Protein AF-A0A1H0DSZ5-F1 (afdb_monomer)

Radius of gyration: 30.28 Å; Cα contacts (8 Å, |Δi|>4): 214; chains: 1; bounding box: 115×47×29 Å

Mean predicted aligned error: 13.15 Å

Sequence (158 aa):
MKRRAPLRRTAGPRRQKPLRARRVHRVVAGHGQTHVAEALRRLVFARDEGQCQLCGTGCTPLTLQHRAPRGMGGSRHRNTAENLIVLCGDGTTGCHGRVEHNRDWARARGFLVPMGIDPADWPVFRFLDRWEQPSADGWAPAARADGQLLPDDEKGAR

Solvent-accessible surface area (backbone atoms only — not comparable to full-atom values): 9817 Å² total; per-residue (Å²): 143,84,83,84,81,84,84,82,84,78,84,75,86,79,84,78,78,81,80,76,82,77,80,76,73,81,76,73,83,73,72,74,66,84,65,74,55,66,71,58,48,52,44,42,40,58,53,44,71,58,24,12,48,52,80,56,52,60,88,57,63,70,34,80,43,65,26,46,76,55,73,97,77,64,49,65,93,53,68,43,49,34,23,44,44,43,21,26,37,39,78,80,38,59,57,31,10,50,41,64,76,36,52,68,64,16,38,70,38,31,58,30,46,61,88,96,58,57,38,59,78,45,46,27,43,35,57,77,75,44,39,25,28,38,41,72,87,37,72,42,87,49,75,73,92,78,77,68,77,70,78,75,85,76,85,79,84,131

InterPro domains:
  IPR003615 HNH nuclease [cd00085] (40-96)

pLDDT: mean 79.9, std 19.09, range [35.75, 98.25]

Foldseek 3Di:
DDDDDDDDDDDDDDDDDDDPPPPPDPPPPPPQPPDQPVVLVVLLCVQQVCAAQAAGDNPADKDKDFQEDCPPPGRPVSNFSLRIHIHGDDCCDHPNVVCNVVVVLCQLQLSHPDPPDDSQPGWGCTNVHATWGDDSNYTHGDDGPPPDDRPPCPDDDD

Organism: Allokutzneria albata (NCBI:txid211114)

Secondary structure (DSSP, 8-state):
--PPPPPPPPPPPPPPPPPPPP------------SPPHHHHHHHHHHTTTS-TTT---SS-EEEEESS--GGG-SGGG--TTTEEEEES-SSSHHHHHHHH-HHHHHHTTSSPPTT--GGGS-EEETTTEEEEE-SS-EEE---TT-PPPPP--S---

Structure (mmCIF, N/CA/C/O backbone):
data_AF-A0A1H0DSZ5-F1
#
_entry.id   AF-A0A1H0DSZ5-F1
#
loop_
_atom_site.group_PDB
_atom_site.id
_atom_site.type_symbol
_atom_site.label_atom_id
_atom_site.label_alt_id
_atom_site.label_comp_id
_atom_site.label_asym_id
_atom_site.label_entity_id
_atom_site.label_seq_id
_atom_site.pdbx_PDB_ins_code
_atom_site.Cartn_x
_atom_site.Cartn_y
_atom_site.Cartn_z
_atom_site.occupancy
_atom_site.B_iso_or_equiv
_atom_site.auth_seq_id
_atom_site.auth_comp_id
_atom_site.auth_asym_id
_atom_site.auth_atom_id
_atom_site.pdbx_PDB_model_num
ATOM 1 N N . MET A 1 1 ? 103.108 17.997 -9.601 1.00 53.19 1 MET A N 1
ATOM 2 C CA . MET A 1 1 ? 102.129 19.021 -9.162 1.00 53.19 1 MET A CA 1
ATOM 3 C C . MET A 1 1 ? 101.325 19.537 -10.358 1.00 53.19 1 MET A C 1
ATOM 5 O O . MET A 1 1 ? 101.808 20.423 -11.048 1.00 53.19 1 MET A O 1
ATOM 9 N N . LYS A 1 2 ? 100.128 19.002 -10.641 1.00 49.72 2 LYS A N 1
ATOM 10 C CA . LYS A 1 2 ? 99.163 19.613 -11.581 1.00 49.72 2 LYS A CA 1
ATOM 11 C C . LYS A 1 2 ? 97.737 19.421 -11.046 1.00 49.72 2 LYS A C 1
ATOM 13 O O . LYS A 1 2 ? 97.466 18.454 -10.346 1.00 49.72 2 LYS A O 1
ATOM 18 N N . ARG A 1 3 ? 96.929 20.465 -11.233 1.00 55.03 3 ARG A N 1
ATOM 19 C CA . ARG A 1 3 ? 95.858 20.944 -10.342 1.00 55.03 3 ARG A CA 1
ATOM 20 C C . ARG A 1 3 ? 94.502 20.261 -10.599 1.00 55.03 3 ARG A C 1
ATOM 22 O O . ARG A 1 3 ? 94.280 19.683 -11.654 1.00 55.03 3 ARG A O 1
ATOM 29 N N . ARG A 1 4 ? 93.646 20.331 -9.570 1.00 53.56 4 ARG A N 1
ATOM 30 C CA . ARG A 1 4 ? 92.370 19.621 -9.348 1.00 53.56 4 ARG A CA 1
ATOM 31 C C . ARG A 1 4 ? 91.334 19.791 -10.472 1.00 53.56 4 ARG A C 1
ATOM 33 O O . ARG A 1 4 ? 91.206 20.868 -11.043 1.00 53.56 4 ARG A O 1
ATOM 40 N N . ALA A 1 5 ? 90.562 18.726 -10.700 1.00 53.38 5 ALA A N 1
ATOM 41 C CA . ALA A 1 5 ? 89.409 18.668 -11.601 1.00 53.38 5 ALA A CA 1
ATOM 42 C C . ALA A 1 5 ? 88.258 19.605 -11.160 1.00 53.38 5 ALA A C 1
ATOM 44 O O . ALA A 1 5 ? 88.099 19.841 -9.958 1.00 53.38 5 ALA A O 1
ATOM 45 N N . PRO A 1 6 ? 87.440 20.129 -12.096 1.00 59.31 6 PRO A N 1
ATOM 46 C CA . PRO A 1 6 ? 86.361 21.055 -11.768 1.00 59.31 6 PRO A CA 1
ATOM 47 C C . PRO A 1 6 ? 85.187 20.344 -11.079 1.00 59.31 6 PRO A C 1
ATOM 49 O O . PRO A 1 6 ? 84.781 19.246 -11.464 1.00 59.31 6 PRO A O 1
ATOM 52 N N . LEU A 1 7 ? 84.619 20.997 -10.062 1.00 64.44 7 LEU A N 1
ATOM 53 C CA . LEU A 1 7 ? 83.427 20.533 -9.352 1.00 64.44 7 LEU A CA 1
ATOM 54 C C . LEU A 1 7 ? 82.193 20.606 -10.268 1.00 64.44 7 LEU A C 1
ATOM 56 O O . LEU A 1 7 ? 81.910 21.641 -10.875 1.00 64.44 7 LEU A O 1
ATOM 60 N N . ARG A 1 8 ? 81.434 19.506 -10.346 1.00 58.78 8 ARG A N 1
ATOM 61 C CA . ARG A 1 8 ? 80.139 19.446 -11.042 1.00 58.78 8 ARG A CA 1
ATOM 62 C C . ARG A 1 8 ? 79.090 20.245 -10.264 1.00 58.78 8 ARG A C 1
ATOM 64 O O . ARG A 1 8 ? 78.912 20.036 -9.068 1.00 58.78 8 ARG A O 1
ATOM 71 N N . ARG A 1 9 ? 78.360 21.125 -10.953 1.00 55.69 9 ARG A N 1
ATOM 72 C CA . ARG A 1 9 ? 77.209 21.852 -10.392 1.00 55.69 9 ARG A CA 1
ATOM 73 C C . ARG A 1 9 ? 76.014 20.899 -10.305 1.00 55.69 9 ARG A C 1
ATOM 75 O O . ARG A 1 9 ? 75.598 20.354 -11.325 1.00 55.69 9 ARG A O 1
ATOM 82 N N . THR A 1 10 ? 75.468 20.692 -9.111 1.00 58.09 10 THR A N 1
ATOM 83 C CA . THR A 1 10 ? 74.191 19.992 -8.924 1.00 58.09 10 THR A CA 1
ATOM 84 C C . THR A 1 10 ? 73.024 20.928 -9.241 1.00 58.09 10 THR A C 1
ATOM 86 O O . THR A 1 10 ? 73.080 22.134 -8.994 1.00 58.09 10 THR A O 1
ATOM 89 N N . ALA A 1 11 ? 71.965 20.378 -9.837 1.00 57.53 11 ALA A N 1
ATOM 90 C CA . ALA A 1 11 ? 70.736 21.108 -10.118 1.00 57.53 11 ALA A CA 1
ATOM 91 C C . ALA A 1 11 ? 69.995 21.418 -8.805 1.00 57.53 11 ALA A C 1
ATOM 93 O O . ALA A 1 11 ? 69.769 20.520 -7.996 1.00 57.53 11 ALA A O 1
ATOM 94 N N . GLY A 1 12 ? 69.624 22.685 -8.599 1.00 58.72 12 GLY A N 1
ATOM 95 C CA . GLY A 1 12 ? 68.817 23.116 -7.454 1.00 58.72 12 GLY A CA 1
ATOM 96 C C . GLY A 1 12 ? 67.391 22.538 -7.476 1.00 58.72 12 GLY A C 1
ATOM 97 O O . GLY A 1 12 ? 66.929 22.051 -8.514 1.00 58.72 12 GLY A O 1
ATOM 98 N N . PRO A 1 13 ? 66.670 22.582 -6.341 1.00 59.50 13 PRO A N 1
ATOM 99 C CA . PRO A 1 13 ? 65.361 21.953 -6.209 1.00 59.50 13 PRO A CA 1
ATOM 100 C C . PRO A 1 13 ? 64.325 22.617 -7.125 1.00 59.50 13 PRO A C 1
ATOM 102 O O . PRO A 1 13 ? 64.261 23.842 -7.253 1.00 59.50 13 PRO A O 1
ATOM 105 N N . ARG A 1 14 ? 63.488 21.797 -7.773 1.00 64.56 14 ARG A N 1
ATOM 106 C CA . ARG A 1 14 ? 62.410 22.282 -8.646 1.00 64.56 14 ARG A CA 1
ATOM 107 C C . ARG A 1 14 ? 61.344 23.005 -7.821 1.00 64.56 14 ARG A C 1
ATOM 109 O O . ARG A 1 14 ? 60.818 22.449 -6.860 1.00 64.56 14 ARG A O 1
ATOM 116 N N . ARG A 1 15 ? 60.962 24.211 -8.259 1.00 57.19 15 ARG A N 1
ATOM 117 C CA . ARG A 1 15 ? 59.758 24.910 -7.781 1.00 57.19 15 ARG A CA 1
ATOM 118 C C . ARG A 1 15 ? 58.529 24.026 -8.004 1.00 57.19 15 ARG A C 1
ATOM 120 O O . ARG A 1 15 ? 58.229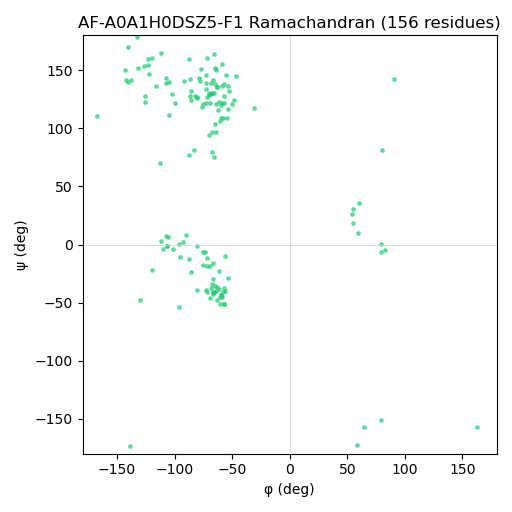 23.659 -9.140 1.00 57.19 15 ARG A O 1
ATOM 127 N N . GLN A 1 16 ? 57.807 23.717 -6.932 1.00 58.88 16 GLN A N 1
ATOM 128 C CA . GLN A 1 16 ? 56.501 23.071 -7.017 1.00 58.88 16 GLN A CA 1
ATOM 129 C C . GLN A 1 16 ? 55.473 24.088 -7.540 1.00 58.88 16 GLN A C 1
ATOM 131 O O . GLN A 1 16 ? 55.455 25.243 -7.111 1.00 58.88 16 GLN A O 1
ATOM 136 N N . LYS A 1 17 ? 54.645 23.682 -8.512 1.00 56.19 17 LYS A N 1
ATOM 137 C CA . LYS A 1 17 ? 53.546 24.517 -9.022 1.00 56.19 17 LYS A CA 1
ATOM 138 C C . LYS A 1 17 ? 52.482 24.664 -7.924 1.00 56.19 17 LYS A C 1
ATOM 140 O O . LYS A 1 17 ? 52.175 23.662 -7.279 1.00 56.19 17 LYS A O 1
ATOM 145 N N . PRO A 1 18 ? 51.888 25.854 -7.727 1.00 56.31 18 PRO A N 1
ATOM 146 C CA . PRO A 1 18 ? 50.815 26.005 -6.757 1.00 56.31 18 PRO A CA 1
ATOM 147 C C . PRO A 1 18 ? 49.620 25.145 -7.178 1.00 56.31 18 PRO A C 1
ATOM 149 O O . PRO A 1 18 ? 49.240 25.112 -8.354 1.00 56.31 18 PRO A O 1
ATOM 152 N N . LEU A 1 19 ? 49.038 24.435 -6.211 1.00 62.66 19 LEU A N 1
ATOM 153 C CA . LEU A 1 19 ? 47.798 23.693 -6.397 1.00 62.66 19 LEU A CA 1
ATOM 154 C C . LEU A 1 19 ? 46.710 24.692 -6.807 1.00 62.66 19 LEU A C 1
ATOM 156 O O . LEU A 1 19 ? 46.433 25.651 -6.088 1.00 62.66 19 LEU A O 1
ATOM 160 N N . ARG A 1 20 ? 46.110 24.501 -7.987 1.00 60.12 20 ARG A N 1
ATOM 161 C CA . ARG A 1 20 ? 44.969 25.317 -8.415 1.00 60.12 20 ARG A CA 1
ATOM 162 C C . ARG A 1 20 ? 43.832 25.097 -7.420 1.00 60.12 20 ARG A C 1
ATOM 164 O O . A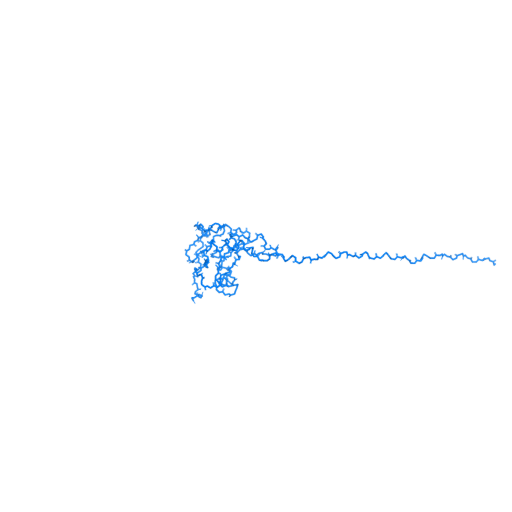RG A 1 20 ? 43.398 23.962 -7.233 1.00 60.12 20 ARG A O 1
ATOM 171 N N . ALA A 1 21 ? 43.353 26.178 -6.808 1.00 62.22 21 ALA A N 1
ATOM 172 C CA . ALA A 1 21 ? 42.179 26.144 -5.949 1.00 62.22 21 ALA A CA 1
ATOM 173 C C . ALA A 1 21 ? 41.010 25.510 -6.722 1.00 62.22 21 ALA A C 1
ATOM 175 O O . ALA A 1 21 ? 40.583 26.028 -7.758 1.00 62.22 21 ALA A O 1
ATOM 176 N N . ARG A 1 22 ? 40.521 24.356 -6.250 1.00 61.44 22 ARG A N 1
ATOM 177 C CA . ARG A 1 22 ? 39.311 23.736 -6.799 1.00 61.44 22 ARG A CA 1
ATOM 178 C C . ARG A 1 22 ? 38.157 24.689 -6.521 1.00 61.44 22 ARG A C 1
ATOM 180 O O . ARG A 1 22 ? 37.879 25.008 -5.368 1.00 61.44 22 ARG A O 1
ATOM 187 N N . ARG A 1 23 ? 37.487 25.141 -7.582 1.00 61.81 23 ARG A N 1
ATOM 188 C CA . ARG A 1 23 ? 36.213 25.849 -7.475 1.00 61.81 23 ARG A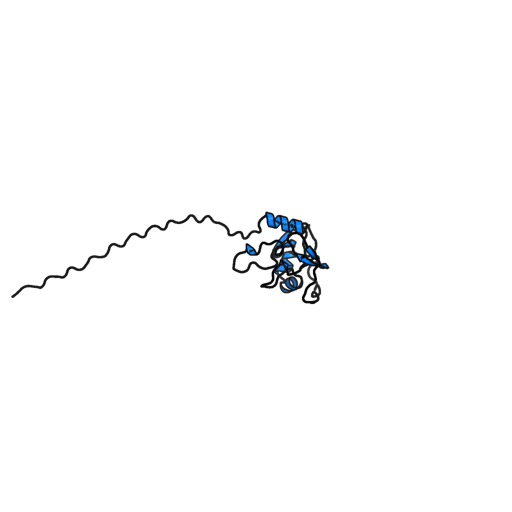 CA 1
ATOM 189 C C . ARG A 1 23 ? 35.230 24.887 -6.807 1.00 61.81 23 ARG A C 1
ATOM 191 O O . ARG A 1 23 ? 34.821 23.899 -7.411 1.00 61.81 23 ARG A O 1
ATOM 198 N N . VAL A 1 24 ? 34.905 25.141 -5.543 1.00 52.91 24 VAL A N 1
ATOM 199 C CA . VAL A 1 24 ? 33.799 24.469 -4.864 1.00 52.91 24 VAL A CA 1
ATOM 200 C C . VAL A 1 24 ? 32.521 24.890 -5.578 1.00 52.91 24 VAL A C 1
ATOM 202 O O . VAL A 1 24 ? 32.063 26.024 -5.454 1.00 52.91 24 VAL A O 1
ATOM 205 N N . HIS A 1 25 ? 31.978 23.995 -6.401 1.00 54.03 25 HIS A N 1
ATOM 206 C CA . HIS A 1 25 ? 30.608 24.139 -6.865 1.00 54.03 25 HIS A CA 1
ATOM 207 C C . HIS A 1 25 ? 29.727 24.152 -5.617 1.00 54.03 25 HIS A C 1
ATOM 209 O O . HIS A 1 25 ? 29.793 23.226 -4.809 1.00 54.03 25 HIS A O 1
ATOM 215 N N . ARG A 1 26 ? 28.952 25.227 -5.429 1.00 52.25 26 ARG A N 1
ATOM 216 C CA . ARG A 1 26 ? 27.922 25.289 -4.391 1.00 52.25 26 ARG A CA 1
ATOM 217 C C . ARG A 1 26 ? 27.020 24.076 -4.604 1.00 52.25 26 ARG A C 1
ATOM 219 O O . ARG A 1 26 ? 26.294 24.021 -5.594 1.00 52.25 26 ARG A O 1
ATOM 226 N N . VAL A 1 27 ? 27.107 23.103 -3.701 1.00 50.25 27 VAL A N 1
ATOM 227 C CA . VAL A 1 27 ? 26.163 21.993 -3.646 1.00 50.25 27 VAL A CA 1
ATOM 228 C C . VAL A 1 27 ? 24.841 22.622 -3.228 1.00 50.25 27 VAL A C 1
ATOM 230 O O . VAL A 1 27 ? 24.622 22.911 -2.056 1.00 50.25 27 VAL A O 1
ATOM 233 N N . VAL A 1 28 ? 23.981 22.930 -4.197 1.00 53.38 28 VAL A N 1
ATOM 234 C CA . VAL A 1 28 ? 22.558 23.056 -3.893 1.00 53.38 28 VAL A CA 1
ATOM 235 C C . VAL A 1 28 ? 22.132 21.678 -3.409 1.00 53.38 28 VAL A C 1
ATOM 237 O O . VAL A 1 28 ? 22.259 20.698 -4.140 1.00 53.38 28 VAL A O 1
ATOM 240 N N . ALA A 1 29 ? 21.716 21.594 -2.147 1.00 48.31 29 ALA A N 1
ATOM 241 C CA . ALA A 1 29 ? 21.172 20.387 -1.544 1.00 48.31 29 ALA A CA 1
ATOM 242 C C . ALA A 1 29 ? 19.836 20.039 -2.221 1.00 48.31 29 ALA A C 1
ATOM 244 O O . ALA A 1 29 ? 18.756 20.269 -1.679 1.00 48.31 29 ALA A O 1
ATOM 245 N N . GLY A 1 30 ? 19.904 19.510 -3.441 1.00 41.34 30 GLY A N 1
ATOM 246 C CA . GLY A 1 30 ? 18.798 18.816 -4.071 1.00 41.34 30 GLY A CA 1
ATOM 247 C C . GLY A 1 30 ? 18.611 17.508 -3.324 1.00 41.34 30 GLY A C 1
ATOM 248 O O . GLY A 1 30 ? 19.299 16.531 -3.605 1.00 41.34 30 GLY A O 1
ATOM 249 N N . HIS A 1 31 ? 17.718 17.509 -2.338 1.00 49.44 31 HIS A N 1
ATOM 250 C CA . HIS A 1 31 ? 17.236 16.287 -1.718 1.00 49.44 31 HIS A CA 1
ATOM 251 C C . HIS A 1 31 ? 16.631 15.450 -2.847 1.00 49.44 31 HIS A C 1
ATOM 253 O O . HIS A 1 31 ? 15.615 15.839 -3.427 1.00 49.44 31 HIS A O 1
ATOM 259 N N . GLY A 1 32 ? 17.287 14.350 -3.228 1.00 44.41 32 GLY A N 1
ATOM 260 C CA . GLY A 1 32 ? 16.687 13.379 -4.138 1.00 44.41 32 GLY A CA 1
ATOM 261 C C . GLY A 1 32 ? 15.308 13.043 -3.586 1.00 44.41 32 GLY A C 1
ATOM 262 O O . GLY A 1 32 ? 15.212 12.682 -2.418 1.00 44.41 32 GLY A O 1
ATOM 263 N N . GLN A 1 33 ? 14.245 13.285 -4.355 1.00 48.81 33 GLN A N 1
ATOM 264 C CA . GLN A 1 33 ? 12.890 13.288 -3.804 1.00 48.81 33 GLN A CA 1
ATOM 265 C C . GLN A 1 33 ? 12.516 11.892 -3.275 1.00 48.81 33 GLN A C 1
ATOM 267 O O . GLN A 1 33 ? 12.114 10.997 -4.018 1.00 48.81 33 GLN A O 1
ATOM 272 N N . THR A 1 34 ? 12.682 11.706 -1.966 1.00 54.09 34 THR A N 1
ATOM 273 C CA . THR A 1 34 ? 12.236 10.544 -1.187 1.00 54.09 34 THR A CA 1
ATOM 274 C C . THR A 1 34 ? 10.715 10.545 -1.020 1.00 54.09 34 THR A C 1
ATOM 276 O O . THR A 1 34 ? 10.113 9.500 -0.758 1.00 54.09 34 THR A O 1
ATOM 279 N N . HIS A 1 35 ? 10.085 11.700 -1.226 1.00 76.56 35 HIS A N 1
ATOM 280 C CA . HIS A 1 35 ? 8.657 11.933 -1.077 1.00 76.56 35 HIS A CA 1
ATOM 281 C C . HIS A 1 35 ? 7.889 11.600 -2.364 1.00 76.56 35 HIS A C 1
ATOM 283 O O . HIS A 1 35 ? 8.370 11.818 -3.477 1.00 76.56 35 HIS A O 1
ATOM 289 N N . VAL A 1 36 ? 6.690 11.034 -2.208 1.00 87.06 36 VAL A N 1
ATOM 290 C CA . VAL A 1 36 ? 5.725 10.895 -3.307 1.00 87.06 36 VAL A CA 1
ATOM 291 C C . VAL A 1 36 ? 5.285 12.301 -3.709 1.00 87.06 36 VAL A C 1
ATOM 293 O O . VAL A 1 36 ? 4.935 13.098 -2.840 1.00 87.06 36 VAL A O 1
ATOM 296 N N . ALA A 1 37 ? 5.324 12.614 -5.006 1.00 90.81 37 ALA A N 1
ATOM 297 C CA . ALA A 1 37 ? 4.887 13.917 -5.498 1.00 90.81 37 ALA A CA 1
ATOM 298 C C . ALA A 1 37 ? 3.430 14.180 -5.087 1.00 90.81 37 ALA A C 1
ATOM 300 O O . ALA A 1 37 ? 2.590 13.290 -5.198 1.00 90.81 37 ALA A O 1
ATOM 301 N N . GLU A 1 38 ? 3.117 15.403 -4.659 1.00 92.56 38 GLU A N 1
ATOM 302 C CA . GLU A 1 38 ? 1.789 15.748 -4.130 1.00 92.56 38 GLU A CA 1
ATOM 303 C C . GLU A 1 38 ? 0.655 15.455 -5.126 1.00 92.56 38 GLU A C 1
ATOM 305 O O . GLU A 1 38 ? -0.399 14.957 -4.740 1.00 92.56 38 GLU A O 1
ATOM 310 N N . ALA A 1 39 ? 0.884 15.681 -6.423 1.00 94.00 39 ALA A N 1
ATOM 311 C CA . ALA A 1 39 ? -0.084 15.339 -7.466 1.00 94.00 39 ALA A CA 1
ATOM 312 C C . ALA A 1 39 ? -0.393 13.832 -7.500 1.00 94.00 39 ALA A C 1
ATOM 314 O O . ALA A 1 39 ? -1.557 13.439 -7.528 1.00 94.00 39 ALA A O 1
ATOM 315 N N . LEU A 1 40 ? 0.640 12.987 -7.422 1.00 94.81 40 LEU A N 1
ATOM 316 C CA . LEU A 1 40 ? 0.471 11.536 -7.373 1.00 94.81 40 LEU A CA 1
ATOM 317 C C . LEU A 1 40 ? -0.178 11.095 -6.058 1.00 94.81 40 LEU A C 1
ATOM 319 O O . LEU A 1 40 ? -1.024 10.208 -6.062 1.00 94.81 40 LEU A O 1
ATOM 323 N N . ARG A 1 41 ? 0.168 11.742 -4.938 1.00 95.38 41 ARG A N 1
ATOM 324 C CA . ARG A 1 41 ? -0.493 11.497 -3.655 1.00 95.38 41 ARG A CA 1
ATOM 325 C C . ARG A 1 41 ? -1.997 11.740 -3.778 1.00 95.38 41 ARG A C 1
ATOM 327 O O . ARG A 1 41 ? -2.772 10.862 -3.427 1.00 95.38 41 ARG A O 1
ATOM 334 N N . ARG A 1 42 ? -2.412 12.895 -4.304 1.00 96.62 42 ARG A N 1
ATOM 335 C CA . ARG A 1 42 ? -3.834 13.226 -4.502 1.00 96.62 42 ARG A CA 1
ATOM 336 C C . ARG A 1 42 ? -4.541 12.235 -5.414 1.00 96.62 42 ARG A C 1
ATOM 338 O O . ARG A 1 42 ? -5.634 11.807 -5.071 1.00 96.62 42 ARG A O 1
ATOM 345 N N . LEU A 1 43 ? -3.905 11.852 -6.521 1.00 97.19 43 LEU A N 1
ATOM 346 C CA . LEU A 1 43 ? -4.448 10.862 -7.449 1.00 97.19 43 LEU A CA 1
ATOM 347 C C . LEU A 1 43 ? -4.732 9.537 -6.738 1.00 97.19 43 LEU A C 1
ATOM 349 O O . LEU A 1 43 ? -5.850 9.040 -6.805 1.00 97.19 43 LEU A O 1
ATOM 353 N N . VAL A 1 44 ? -3.756 9.001 -6.002 1.00 97.88 44 VAL A N 1
ATOM 354 C CA . VAL A 1 44 ? -3.917 7.710 -5.317 1.00 97.88 44 VAL A CA 1
ATOM 355 C C . VAL A 1 44 ? -4.963 7.797 -4.208 1.00 97.88 44 VAL A C 1
ATOM 357 O O . VAL A 1 44 ? -5.791 6.905 -4.090 1.00 97.88 44 VAL A O 1
ATOM 360 N N . PHE A 1 45 ? -4.987 8.887 -3.436 1.00 97.44 45 PHE A N 1
ATOM 361 C CA . PHE A 1 45 ? -6.025 9.097 -2.423 1.00 97.44 45 PHE A CA 1
ATOM 362 C C . PHE A 1 45 ? -7.430 9.222 -3.017 1.00 97.44 45 PHE A C 1
ATOM 364 O O . P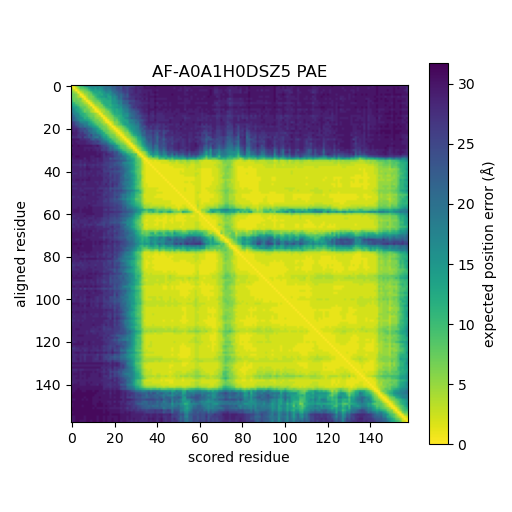HE A 1 45 ? -8.376 8.747 -2.398 1.00 97.44 45 PHE A O 1
ATOM 371 N N . ALA A 1 46 ? -7.569 9.846 -4.189 1.00 97.50 46 ALA A N 1
ATOM 372 C CA . ALA A 1 46 ? -8.844 9.938 -4.891 1.00 97.50 46 ALA A CA 1
ATOM 373 C C . ALA A 1 46 ? -9.284 8.572 -5.437 1.00 97.50 46 ALA A C 1
ATOM 375 O O . ALA A 1 46 ? -10.421 8.176 -5.207 1.00 97.50 46 ALA A O 1
ATOM 376 N N . ARG A 1 47 ? -8.372 7.826 -6.079 1.00 97.75 47 ARG A N 1
ATOM 377 C CA . ARG A 1 47 ? -8.606 6.452 -6.558 1.00 97.75 47 ARG A CA 1
ATOM 378 C C . ARG A 1 47 ? -9.055 5.516 -5.434 1.00 97.75 47 ARG A C 1
ATOM 380 O O . ARG A 1 47 ? -9.906 4.659 -5.631 1.00 97.75 47 ARG A O 1
ATOM 387 N N . ASP A 1 48 ? -8.448 5.677 -4.265 1.00 97.88 48 ASP A N 1
ATOM 388 C CA . ASP A 1 48 ? -8.690 4.860 -3.076 1.00 97.88 48 ASP A CA 1
ATOM 389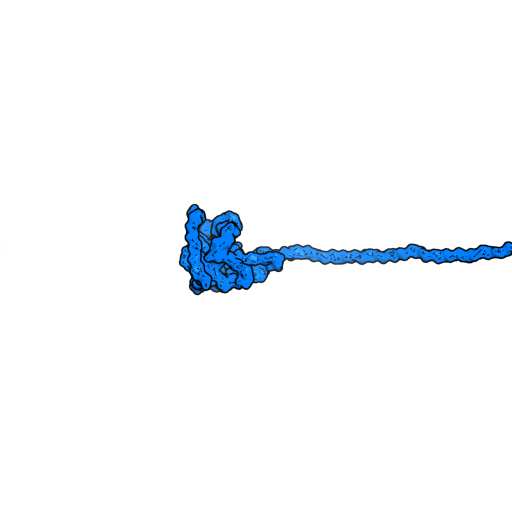 C C . ASP A 1 48 ? -9.813 5.428 -2.189 1.00 97.88 48 ASP A C 1
ATOM 391 O O . ASP A 1 48 ? -10.012 4.951 -1.072 1.00 97.88 48 ASP A O 1
ATOM 395 N N . GLU A 1 49 ? -10.527 6.453 -2.670 1.00 96.94 49 GLU A N 1
ATOM 396 C CA . GLU A 1 49 ? -11.686 7.089 -2.026 1.00 96.94 49 GLU A CA 1
ATOM 397 C C . GLU A 1 49 ? -11.423 7.564 -0.586 1.00 96.94 49 GLU A C 1
ATOM 399 O O . GLU A 1 49 ? -12.326 7.657 0.243 1.00 96.94 49 GLU A O 1
ATOM 404 N N . GLY A 1 50 ? -10.163 7.867 -0.260 1.00 96.81 50 GLY A N 1
ATOM 405 C CA . GLY A 1 50 ? -9.767 8.210 1.104 1.00 96.81 50 GLY A CA 1
ATOM 406 C C . GLY A 1 50 ? -10.040 7.087 2.108 1.00 96.81 50 GLY A C 1
ATOM 407 O O . GLY A 1 50 ? -10.398 7.369 3.249 1.00 96.81 50 GLY A O 1
ATOM 408 N N . GLN A 1 51 ? -9.882 5.827 1.700 1.00 97.75 51 GLN A N 1
ATOM 409 C CA . GLN A 1 51 ? -10.095 4.656 2.548 1.00 97.75 51 GLN A CA 1
ATOM 410 C C . GLN A 1 51 ? -8.854 3.767 2.611 1.00 97.75 51 GLN A C 1
ATOM 412 O O . GLN A 1 51 ? -8.017 3.732 1.708 1.00 97.75 51 GLN A O 1
ATOM 417 N N . CYS A 1 52 ? -8.730 3.005 3.691 1.00 98.19 52 CYS A N 1
ATOM 418 C CA . CYS A 1 52 ? -7.775 1.913 3.779 1.00 98.19 52 CYS A CA 1
ATOM 419 C C . CYS A 1 52 ? -8.200 0.784 2.838 1.00 98.19 52 CYS A C 1
ATOM 421 O O . CYS A 1 52 ? -9.263 0.193 3.012 1.00 98.19 52 CYS A O 1
ATOM 423 N N . GLN A 1 53 ? -7.332 0.412 1.904 1.00 98.25 53 GLN A N 1
ATOM 424 C CA . GLN A 1 53 ? -7.635 -0.621 0.911 1.00 98.25 53 GLN A CA 1
ATOM 425 C C . GLN A 1 53 ? -7.629 -2.047 1.479 1.00 98.25 53 GLN A C 1
ATOM 427 O O . GLN A 1 53 ? -7.998 -2.992 0.785 1.00 98.25 53 GLN A O 1
ATOM 432 N N . LEU A 1 54 ? -7.232 -2.210 2.747 1.00 96.94 54 LEU A N 1
ATOM 433 C CA . LEU A 1 54 ? -7.323 -3.477 3.469 1.00 96.94 54 LEU A CA 1
ATOM 434 C C . LEU A 1 54 ? -8.586 -3.580 4.336 1.00 96.94 54 LEU A C 1
ATOM 436 O O . LEU A 1 54 ? -9.313 -4.555 4.211 1.00 96.94 54 LEU A O 1
ATOM 440 N N . CYS A 1 55 ? -8.848 -2.614 5.224 1.00 96.69 55 CYS A N 1
ATOM 441 C CA . CYS A 1 55 ? -9.955 -2.707 6.191 1.00 96.69 55 CYS A CA 1
ATOM 442 C C . CYS A 1 55 ? -11.128 -1.750 5.929 1.00 96.69 55 CYS A C 1
ATOM 444 O O . CYS A 1 55 ? -12.097 -1.765 6.680 1.00 96.69 55 CYS A O 1
ATOM 446 N N . GLY A 1 56 ? -11.039 -0.879 4.922 1.00 97.00 56 GLY A N 1
ATOM 447 C CA . GLY A 1 56 ? -12.102 0.060 4.549 1.00 97.00 56 GLY A CA 1
ATOM 448 C C . GLY A 1 56 ? -12.226 1.317 5.415 1.00 97.00 56 GLY A C 1
ATOM 449 O O . GLY A 1 56 ? -12.994 2.209 5.070 1.00 97.00 56 GLY A O 1
ATOM 450 N N . THR A 1 57 ? -11.481 1.448 6.520 1.00 96.00 57 THR A N 1
ATOM 451 C CA . THR A 1 57 ? -11.593 2.647 7.372 1.00 96.00 57 THR A CA 1
ATOM 452 C C . THR A 1 57 ? -11.090 3.913 6.674 1.00 96.00 57 THR A C 1
ATOM 454 O O . THR A 1 57 ? -10.055 3.886 6.008 1.00 96.00 57 THR A O 1
ATOM 457 N N . GLY A 1 58 ? -11.781 5.034 6.893 1.00 92.81 58 GLY A N 1
ATOM 458 C CA . GLY A 1 58 ? -11.329 6.385 6.536 1.00 92.81 58 GLY A CA 1
ATOM 459 C C . GLY A 1 58 ? -11.008 7.276 7.746 1.00 92.81 58 GLY A C 1
ATOM 460 O O . GLY A 1 58 ? -10.719 8.455 7.575 1.00 92.81 58 GLY A O 1
ATOM 461 N N . CYS A 1 59 ? -11.092 6.751 8.978 1.00 80.12 59 CYS A N 1
ATOM 462 C CA . CYS A 1 59 ? -11.141 7.567 10.206 1.00 80.12 59 CYS A CA 1
ATOM 463 C C . CYS A 1 59 ? -9.816 7.667 10.983 1.00 80.12 59 CYS A C 1
ATOM 465 O O . CYS A 1 59 ? -9.733 8.365 11.990 1.00 80.12 59 CYS A O 1
ATOM 467 N N . THR A 1 60 ? -8.777 6.970 10.542 1.00 79.38 60 THR A N 1
ATOM 468 C CA . THR A 1 60 ? -7.424 6.996 11.127 1.00 79.38 60 THR A CA 1
ATOM 469 C C . THR A 1 60 ? -6.457 7.662 10.155 1.00 79.38 60 THR A C 1
ATOM 471 O O . THR A 1 60 ? -6.789 7.736 8.972 1.00 79.38 60 THR A O 1
ATOM 474 N N . PRO A 1 61 ? -5.244 8.073 10.574 1.00 92.88 61 PRO A N 1
ATOM 475 C CA . PRO A 1 61 ? -4.230 8.514 9.627 1.00 92.88 61 PRO A CA 1
ATOM 476 C C . PRO A 1 61 ? -4.092 7.502 8.491 1.00 92.88 61 PRO A C 1
ATOM 478 O O . PRO A 1 61 ? -3.906 6.306 8.720 1.00 92.88 61 PRO A O 1
ATOM 481 N N . LEU A 1 62 ? -4.259 7.996 7.272 1.00 96.62 62 LEU A N 1
ATOM 482 C CA . LEU A 1 62 ? -4.106 7.224 6.057 1.00 96.62 62 LEU A CA 1
ATOM 483 C C . LEU A 1 62 ? -2.761 7.577 5.444 1.00 96.62 62 LEU A C 1
ATOM 485 O O . LEU A 1 62 ? -2.421 8.754 5.270 1.00 96.62 62 LEU A O 1
ATOM 489 N N . THR A 1 63 ? -1.993 6.553 5.116 1.00 96.31 63 THR A N 1
ATOM 490 C CA . THR A 1 63 ? -0.646 6.683 4.580 1.00 96.31 63 THR A CA 1
ATOM 491 C C . THR A 1 63 ? -0.520 5.897 3.286 1.00 96.31 63 THR A C 1
ATOM 493 O O . THR A 1 63 ? -1.263 4.952 3.027 1.00 96.31 63 THR A O 1
ATOM 496 N N . LEU A 1 64 ? 0.409 6.337 2.438 1.00 95.62 64 LEU A N 1
ATOM 497 C CA . LEU A 1 64 ? 0.747 5.616 1.220 1.00 95.62 64 LEU A CA 1
ATOM 498 C C . LEU A 1 64 ? 1.812 4.576 1.528 1.00 95.62 64 LEU A C 1
ATOM 500 O O . LEU A 1 64 ? 2.871 4.928 2.051 1.00 95.62 64 LEU A O 1
ATOM 504 N N . GLN A 1 65 ? 1.540 3.339 1.135 1.00 94.56 65 GLN A N 1
ATOM 505 C CA . GLN A 1 65 ? 2.500 2.248 1.168 1.00 94.56 65 GLN A CA 1
ATOM 506 C C . GLN A 1 65 ? 2.956 1.899 -0.248 1.00 94.56 65 GLN A C 1
ATOM 508 O O . GLN A 1 65 ? 2.150 1.845 -1.181 1.00 94.56 65 GLN A O 1
ATOM 513 N N . HIS A 1 66 ? 4.253 1.636 -0.406 1.00 94.38 66 HIS A N 1
ATOM 514 C CA . HIS A 1 66 ? 4.793 1.042 -1.629 1.00 94.38 66 HIS A CA 1
ATOM 515 C C . HIS A 1 66 ? 4.575 -0.465 -1.598 1.00 94.38 66 HIS A C 1
ATOM 517 O O . HIS A 1 66 ? 5.014 -1.135 -0.668 1.00 94.38 66 HIS A O 1
ATOM 523 N N . ARG A 1 67 ? 3.965 -1.016 -2.645 1.00 94.94 67 ARG A N 1
ATOM 524 C CA . ARG A 1 67 ? 3.739 -2.461 -2.754 1.00 94.94 67 ARG A CA 1
ATOM 525 C C . ARG A 1 67 ? 4.991 -3.192 -3.232 1.00 94.94 67 ARG A C 1
ATOM 527 O O . ARG A 1 67 ? 5.320 -4.257 -2.730 1.00 94.94 67 ARG A O 1
ATOM 534 N N . ALA A 1 68 ? 5.732 -2.615 -4.172 1.00 91.81 68 ALA A N 1
ATOM 535 C CA . ALA A 1 68 ? 7.072 -3.034 -4.557 1.00 91.81 68 ALA A CA 1
ATOM 536 C C . ALA A 1 68 ? 8.109 -2.123 -3.879 1.00 91.81 68 ALA A C 1
ATOM 538 O O . ALA A 1 68 ? 8.098 -0.903 -4.107 1.00 91.81 68 ALA A O 1
ATOM 539 N N . PRO A 1 69 ? 9.031 -2.689 -3.077 1.00 82.00 69 PRO A N 1
ATOM 540 C CA . PRO A 1 69 ? 10.026 -1.911 -2.356 1.00 82.00 69 PRO A CA 1
ATOM 541 C C . PRO A 1 69 ? 10.990 -1.195 -3.310 1.00 82.00 69 PRO A C 1
ATOM 543 O O . PRO A 1 69 ? 11.287 -1.646 -4.417 1.00 82.00 69 PRO A O 1
ATOM 546 N N . ARG A 1 70 ? 11.521 -0.061 -2.848 1.00 71.38 70 ARG A N 1
ATOM 547 C CA . ARG A 1 70 ? 12.318 0.883 -3.653 1.00 71.38 70 ARG A CA 1
ATOM 548 C C . ARG A 1 70 ? 13.726 0.383 -4.027 1.00 71.38 70 ARG A C 1
ATOM 550 O O . ARG A 1 70 ? 14.354 0.979 -4.899 1.00 71.38 70 ARG A O 1
ATOM 557 N N . GLY A 1 71 ? 14.202 -0.716 -3.432 1.00 68.00 71 GLY A N 1
ATOM 558 C CA . GLY A 1 71 ? 15.558 -1.241 -3.639 1.00 68.00 71 GLY A CA 1
ATOM 559 C C . GLY A 1 71 ? 16.664 -0.232 -3.285 1.00 68.00 71 GLY A C 1
ATOM 560 O O . GLY A 1 71 ? 16.401 0.846 -2.758 1.00 68.00 71 GLY A O 1
ATOM 561 N N . MET A 1 72 ? 17.918 -0.571 -3.596 1.00 55.12 72 MET A N 1
ATOM 562 C CA . MET A 1 72 ? 19.104 0.256 -3.288 1.00 55.12 72 MET A CA 1
ATOM 563 C C . MET A 1 72 ? 19.346 1.420 -4.284 1.00 55.12 72 MET A C 1
ATOM 565 O O . MET A 1 72 ? 20.299 2.173 -4.120 1.00 55.12 72 MET A O 1
ATOM 569 N N . GLY A 1 73 ? 18.518 1.575 -5.329 1.00 55.97 73 GLY A N 1
ATOM 570 C CA . GLY A 1 73 ? 18.803 2.425 -6.504 1.00 55.97 73 GLY A CA 1
ATOM 571 C C . GLY A 1 73 ? 18.049 3.759 -6.607 1.00 55.97 73 GLY A C 1
ATOM 572 O O . GLY A 1 73 ? 18.159 4.439 -7.624 1.00 55.97 73 GLY A O 1
ATOM 573 N N . GLY A 1 74 ? 17.285 4.154 -5.588 1.00 54.50 74 GLY A N 1
ATOM 574 C CA . GLY A 1 74 ? 16.536 5.413 -5.602 1.00 54.50 74 GLY A CA 1
ATOM 575 C C . GLY A 1 74 ? 15.114 5.299 -6.172 1.00 54.50 74 GLY A C 1
ATOM 576 O O . GLY A 1 74 ? 14.809 4.573 -7.113 1.00 54.50 74 GLY A O 1
ATOM 577 N N . SER A 1 75 ? 14.218 6.053 -5.542 1.00 56.78 75 SER A N 1
ATOM 578 C CA . SER A 1 75 ? 12.783 5.790 -5.401 1.00 56.78 75 SER A CA 1
ATOM 579 C C . SER A 1 75 ? 11.860 6.399 -6.458 1.00 56.78 75 SER A C 1
ATOM 581 O O . SER A 1 75 ? 10.644 6.253 -6.351 1.00 56.78 75 SER A O 1
ATOM 583 N N . ARG A 1 76 ? 12.388 7.093 -7.473 1.00 57.12 76 ARG A N 1
ATOM 584 C CA . ARG A 1 76 ? 11.539 7.854 -8.410 1.00 57.12 76 ARG A CA 1
ATOM 585 C C . ARG A 1 76 ? 10.731 6.966 -9.360 1.00 57.12 76 ARG A C 1
ATOM 587 O O . ARG A 1 76 ? 9.554 7.217 -9.560 1.00 57.12 76 ARG A O 1
ATOM 594 N N . HIS A 1 77 ? 11.332 5.892 -9.877 1.00 63.16 77 HIS A N 1
ATOM 595 C CA . HIS A 1 77 ? 10.689 4.985 -10.843 1.00 63.16 77 HIS A CA 1
ATOM 596 C C . HIS A 1 77 ? 9.663 4.044 -10.198 1.00 63.16 77 HIS A C 1
ATOM 598 O O . HIS A 1 77 ? 8.982 3.302 -10.890 1.00 63.16 77 HIS A O 1
ATOM 604 N N . ARG A 1 78 ? 9.565 4.062 -8.865 1.00 78.50 78 ARG A N 1
ATOM 605 C CA . ARG A 1 78 ? 8.629 3.245 -8.084 1.00 78.50 78 ARG A CA 1
ATOM 606 C C . ARG A 1 78 ? 7.474 4.069 -7.511 1.00 78.50 78 ARG A C 1
ATOM 608 O O . ARG A 1 78 ? 6.610 3.506 -6.849 1.00 78.50 78 ARG A O 1
ATOM 615 N N . ASN A 1 79 ? 7.455 5.382 -7.738 1.00 89.62 79 ASN A N 1
ATOM 616 C CA . ASN A 1 79 ? 6.323 6.239 -7.406 1.00 89.62 79 ASN A CA 1
ATOM 617 C C . ASN A 1 79 ? 5.345 6.230 -8.590 1.00 89.62 79 ASN A C 1
ATOM 619 O O . ASN A 1 79 ? 5.320 7.171 -9.378 1.00 89.62 79 ASN A O 1
ATOM 623 N N . THR A 1 80 ? 4.576 5.153 -8.716 1.00 92.88 80 THR A N 1
ATOM 624 C CA . THR A 1 80 ? 3.466 5.033 -9.671 1.00 92.88 80 THR A CA 1
ATOM 625 C C . THR A 1 80 ? 2.172 4.793 -8.905 1.00 92.88 80 THR A C 1
ATOM 627 O O . THR A 1 80 ? 2.216 4.408 -7.734 1.00 92.88 80 THR A O 1
ATOM 630 N N . ALA A 1 81 ? 1.024 5.045 -9.531 1.00 96.06 81 ALA A N 1
ATOM 631 C CA . ALA A 1 81 ? -0.261 4.853 -8.869 1.00 96.06 81 ALA A CA 1
ATOM 632 C C . ALA A 1 81 ? -0.480 3.373 -8.526 1.00 96.06 81 ALA A C 1
ATOM 634 O O . ALA A 1 81 ? -0.902 3.042 -7.426 1.00 96.06 81 ALA A O 1
ATOM 635 N N . GLU A 1 82 ? -0.093 2.474 -9.423 1.00 95.94 82 GLU A N 1
ATOM 636 C CA . GLU A 1 82 ? -0.235 1.021 -9.307 1.00 95.94 82 GLU A CA 1
ATOM 637 C C . GLU A 1 82 ? 0.633 0.440 -8.186 1.00 95.94 82 GLU A C 1
ATOM 639 O O . GLU A 1 82 ? 0.285 -0.558 -7.549 1.00 95.94 82 GLU A O 1
ATOM 644 N N . ASN A 1 83 ? 1.769 1.086 -7.913 1.00 95.88 83 ASN A N 1
ATOM 645 C CA . ASN A 1 83 ? 2.677 0.684 -6.850 1.00 95.88 83 ASN A CA 1
ATOM 646 C C . ASN A 1 83 ? 2.342 1.299 -5.485 1.00 95.88 83 ASN A C 1
ATOM 648 O O . ASN A 1 83 ? 2.916 0.888 -4.477 1.00 95.88 83 ASN A O 1
ATOM 652 N N . LEU A 1 84 ? 1.461 2.296 -5.443 1.00 96.38 84 LEU A N 1
ATOM 653 C CA . LEU A 1 84 ? 1.059 2.985 -4.225 1.00 96.38 84 LEU A CA 1
ATOM 654 C C . LEU A 1 84 ? -0.339 2.539 -3.806 1.00 96.38 84 LEU A C 1
ATOM 656 O O . LEU A 1 84 ? -1.241 2.392 -4.629 1.00 96.38 84 LEU A O 1
ATOM 660 N N . ILE A 1 85 ? -0.532 2.354 -2.507 1.00 97.50 85 ILE A N 1
ATOM 661 C CA . ILE A 1 85 ? -1.826 1.974 -1.945 1.00 97.50 85 ILE A CA 1
ATOM 662 C C . ILE A 1 85 ? -2.077 2.710 -0.634 1.00 97.50 85 ILE A C 1
ATOM 664 O O . ILE A 1 85 ? -1.149 2.895 0.158 1.00 97.50 85 ILE A O 1
ATOM 668 N N . VAL A 1 86 ? -3.314 3.152 -0.411 1.00 98.19 86 VAL A N 1
ATOM 669 C CA . VAL A 1 86 ? -3.709 3.797 0.844 1.00 98.19 86 VAL A CA 1
ATOM 670 C C . VAL A 1 86 ? -3.989 2.746 1.917 1.00 98.19 86 VAL A C 1
ATOM 672 O O . VAL A 1 86 ? -4.818 1.853 1.741 1.00 98.19 86 VAL A O 1
ATOM 675 N N . LEU A 1 87 ? -3.331 2.871 3.067 1.00 97.94 87 LEU A N 1
ATOM 676 C CA . LEU A 1 87 ? -3.561 2.032 4.243 1.00 97.94 87 LEU A CA 1
ATOM 677 C C . LEU A 1 87 ? -3.717 2.894 5.497 1.00 97.94 87 LEU A C 1
ATOM 679 O O . LEU A 1 87 ? -3.163 3.988 5.585 1.00 97.94 87 LEU A O 1
ATOM 683 N N . CYS A 1 88 ? -4.463 2.394 6.481 1.00 97.62 88 CYS A N 1
ATOM 684 C CA . CYS A 1 88 ? -4.529 3.026 7.793 1.00 97.62 88 CYS A CA 1
ATOM 685 C C . CYS A 1 88 ? -3.289 2.751 8.642 1.00 97.62 88 CYS A C 1
ATOM 687 O O . CYS A 1 88 ? -2.679 1.681 8.547 1.00 97.62 88 CYS A O 1
ATOM 689 N N . GLY A 1 89 ? -2.991 3.703 9.523 1.00 95.75 89 GLY A N 1
ATOM 690 C CA . GLY A 1 89 ? -1.816 3.683 10.379 1.00 95.75 89 GLY A CA 1
ATOM 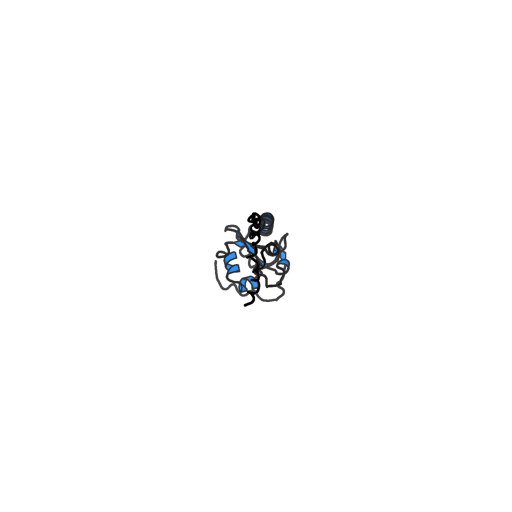691 C C . GLY A 1 89 ? -0.569 4.128 9.626 1.00 95.75 89 GLY A C 1
ATOM 692 O O . GLY A 1 89 ? -0.635 4.916 8.680 1.00 95.75 89 GLY A O 1
ATOM 693 N N . ASP A 1 90 ? 0.570 3.620 10.055 1.00 92.81 90 ASP A N 1
ATOM 694 C CA . ASP A 1 90 ? 1.891 3.912 9.511 1.00 92.81 90 ASP A CA 1
ATOM 695 C C . ASP A 1 90 ? 2.713 2.619 9.432 1.00 92.81 90 ASP A C 1
ATOM 697 O O . ASP A 1 90 ? 2.201 1.533 9.682 1.00 92.81 90 ASP A O 1
ATOM 701 N N . GLY A 1 91 ? 3.996 2.711 9.085 1.00 90.31 91 GLY A N 1
ATOM 702 C CA . GLY A 1 91 ? 4.863 1.537 8.970 1.00 90.31 91 GLY A CA 1
ATOM 703 C C . GLY A 1 91 ? 4.946 0.662 10.229 1.00 90.31 91 GLY A C 1
ATOM 704 O O . GLY A 1 91 ? 5.481 -0.435 10.134 1.00 90.31 91 GLY A O 1
ATOM 705 N N . THR A 1 92 ? 4.427 1.093 11.387 1.00 94.19 92 THR A N 1
ATOM 706 C CA . THR A 1 92 ? 4.423 0.324 12.642 1.00 94.19 92 THR A CA 1
ATOM 707 C C . THR A 1 92 ? 3.031 0.036 13.201 1.00 94.19 92 THR A C 1
ATOM 709 O O . THR A 1 92 ? 2.869 -0.939 13.933 1.00 94.19 92 THR A O 1
ATOM 712 N N . THR A 1 93 ? 2.012 0.810 12.832 1.00 94.50 93 THR A N 1
ATOM 713 C CA . THR A 1 93 ? 0.645 0.689 13.356 1.00 94.50 93 THR A CA 1
ATOM 714 C C . THR A 1 93 ? -0.397 0.466 12.258 1.00 94.50 93 THR A C 1
ATOM 716 O O . THR A 1 93 ? -0.185 0.762 11.084 1.00 94.50 93 THR A O 1
ATOM 719 N N . GLY A 1 94 ? -1.567 -0.056 12.633 1.00 95.62 94 GLY A N 1
ATOM 720 C CA . GLY A 1 94 ? -2.682 -0.254 11.706 1.00 95.62 94 GLY A CA 1
ATOM 721 C C . GLY A 1 94 ? -2.399 -1.266 10.588 1.00 95.62 94 GLY A C 1
ATOM 722 O O . GLY A 1 94 ? -1.558 -2.160 10.708 1.00 95.62 94 GLY A O 1
ATOM 723 N N . CYS A 1 95 ? -3.141 -1.141 9.485 1.00 97.25 95 CYS A N 1
ATOM 724 C CA . CYS A 1 95 ? -3.011 -2.033 8.332 1.00 97.25 95 CYS A CA 1
ATOM 725 C C . CYS A 1 95 ? -1.673 -1.864 7.612 1.00 97.25 95 CYS A C 1
ATOM 727 O O . CYS A 1 95 ? -1.129 -2.848 7.114 1.00 97.25 95 CYS A O 1
ATOM 729 N N . HIS A 1 96 ? -1.131 -0.645 7.578 1.00 97.06 96 HIS A N 1
ATOM 730 C CA . HIS A 1 96 ? 0.200 -0.398 7.035 1.00 97.06 96 HIS A CA 1
ATOM 731 C C . HIS A 1 96 ? 1.247 -1.186 7.835 1.00 97.06 96 HIS A C 1
ATOM 733 O O . HIS A 1 96 ? 1.961 -2.005 7.254 1.00 97.06 96 HIS A O 1
ATOM 739 N N . GLY A 1 97 ? 1.251 -1.064 9.164 1.00 96.12 97 GLY A N 1
ATOM 740 C CA . GLY A 1 97 ? 2.151 -1.822 10.029 1.00 96.12 97 GLY A CA 1
ATOM 741 C C . GLY A 1 97 ? 1.993 -3.332 9.857 1.00 96.12 97 GLY A C 1
ATOM 742 O O . GLY A 1 97 ? 2.990 -4.047 9.761 1.00 96.12 97 GLY A O 1
ATOM 743 N N . ARG A 1 98 ? 0.755 -3.830 9.729 1.00 95.44 98 ARG A N 1
ATOM 744 C CA . ARG A 1 98 ? 0.490 -5.257 9.474 1.00 95.44 98 ARG A CA 1
ATOM 745 C C . ARG A 1 98 ? 1.144 -5.746 8.181 1.00 95.44 98 ARG A C 1
ATOM 747 O O . ARG A 1 98 ? 1.727 -6.828 8.185 1.00 95.44 98 ARG A O 1
ATOM 754 N N . VAL A 1 99 ? 1.034 -4.977 7.099 1.00 95.56 99 VAL A N 1
ATOM 755 C CA . VAL A 1 99 ? 1.632 -5.302 5.794 1.00 95.56 99 VAL A CA 1
ATOM 756 C C . VAL A 1 99 ? 3.160 -5.281 5.865 1.00 95.56 99 VAL A C 1
ATOM 758 O O . VAL A 1 99 ? 3.803 -6.169 5.307 1.00 95.56 99 VAL A O 1
ATOM 761 N N . GLU A 1 100 ? 3.739 -4.308 6.570 1.00 94.56 100 GLU A N 1
ATOM 762 C CA . GLU A 1 100 ? 5.194 -4.162 6.688 1.00 94.56 100 GLU A CA 1
ATOM 763 C C . GLU A 1 100 ? 5.827 -5.322 7.476 1.00 94.56 100 GLU A C 1
ATOM 765 O O . GLU A 1 100 ? 6.834 -5.896 7.052 1.00 94.56 100 GLU A O 1
ATOM 770 N N . HIS A 1 101 ? 5.197 -5.727 8.583 1.00 94.94 101 HIS A N 1
ATOM 771 C CA . HIS A 1 101 ? 5.740 -6.742 9.491 1.00 94.94 101 HIS A CA 1
ATOM 772 C C . HIS A 1 101 ? 5.401 -8.185 9.088 1.00 94.94 101 HIS A C 1
ATOM 774 O O . HIS A 1 101 ? 6.147 -9.099 9.432 1.00 94.94 101 HIS A O 1
ATOM 780 N N . ASN A 1 102 ? 4.330 -8.411 8.318 1.00 94.38 102 ASN A N 1
ATOM 781 C CA . ASN A 1 102 ? 3.902 -9.750 7.894 1.00 94.38 102 ASN A CA 1
ATOM 782 C C . ASN A 1 102 ? 4.072 -9.927 6.384 1.00 94.38 102 ASN A C 1
ATOM 784 O O . ASN A 1 102 ? 3.106 -9.995 5.624 1.00 94.38 102 ASN A O 1
ATOM 788 N N . ARG A 1 103 ? 5.325 -9.998 5.932 1.00 91.38 103 ARG A N 1
ATOM 789 C CA . ARG A 1 103 ? 5.669 -9.942 4.502 1.00 91.38 103 ARG A CA 1
ATOM 790 C C . ARG A 1 103 ? 5.066 -11.076 3.674 1.00 91.38 103 ARG A C 1
ATOM 792 O O . ARG A 1 103 ? 4.636 -10.834 2.549 1.00 91.38 103 ARG A O 1
ATOM 799 N N . ASP A 1 104 ? 5.011 -12.294 4.201 1.00 91.50 104 ASP A N 1
ATOM 800 C CA . ASP A 1 104 ? 4.442 -13.428 3.461 1.00 91.50 104 ASP A CA 1
ATOM 801 C C . ASP A 1 104 ? 2.919 -13.333 3.373 1.00 91.50 104 ASP A C 1
ATOM 803 O O . ASP A 1 104 ? 2.349 -13.521 2.299 1.00 91.50 104 ASP A O 1
ATOM 807 N N . TRP A 1 105 ? 2.272 -12.898 4.458 1.00 91.81 105 TRP A N 1
ATOM 808 C CA . TRP A 1 105 ? 0.850 -12.556 4.466 1.00 91.81 105 TRP A CA 1
ATOM 809 C C . TRP A 1 105 ? 0.537 -11.435 3.460 1.00 91.81 105 TRP A C 1
ATOM 811 O O . TRP A 1 105 ? -0.419 -11.537 2.691 1.00 91.81 105 TRP A O 1
ATOM 821 N N . ALA A 1 106 ? 1.379 -10.398 3.409 1.00 94.38 106 ALA A N 1
ATOM 822 C CA . ALA A 1 106 ? 1.237 -9.277 2.486 1.00 94.38 106 ALA A CA 1
ATOM 823 C C . ALA A 1 106 ? 1.419 -9.700 1.024 1.00 94.38 106 ALA A C 1
ATOM 825 O O . ALA A 1 106 ? 0.654 -9.260 0.166 1.00 94.38 106 ALA A O 1
ATOM 826 N N . ARG A 1 107 ? 2.392 -10.573 0.728 1.00 92.56 107 ARG A N 1
ATOM 827 C CA . ARG A 1 107 ? 2.584 -11.143 -0.617 1.00 92.56 107 ARG A CA 1
ATOM 828 C C . ARG A 1 107 ? 1.388 -11.975 -1.037 1.00 92.56 107 ARG A C 1
ATOM 830 O O . ARG A 1 107 ? 0.858 -11.760 -2.122 1.00 92.56 107 ARG A O 1
ATOM 837 N N . ALA A 1 108 ? 0.928 -12.858 -0.151 1.00 91.00 108 ALA A N 1
ATOM 838 C CA . ALA A 1 108 ? -0.220 -13.719 -0.396 1.00 91.00 108 ALA A CA 1
ATOM 839 C C . ALA A 1 108 ? -1.518 -12.932 -0.639 1.00 91.00 108 ALA A C 1
ATOM 841 O O . ALA A 1 108 ? -2.429 -13.455 -1.262 1.00 91.00 108 ALA A O 1
ATOM 842 N N . ARG A 1 109 ? -1.623 -11.684 -0.173 1.00 93.38 109 ARG A N 1
ATOM 843 C CA . ARG A 1 109 ? -2.795 -10.813 -0.388 1.00 93.38 109 ARG A CA 1
ATOM 844 C C . ARG A 1 109 ? -2.546 -9.679 -1.383 1.00 93.38 109 ARG A C 1
ATOM 846 O O . ARG A 1 109 ? -3.383 -8.796 -1.531 1.00 93.38 109 ARG A O 1
ATOM 853 N N . GLY A 1 110 ? -1.398 -9.669 -2.059 1.00 94.44 110 GLY A N 1
ATOM 854 C CA . GLY A 1 110 ? -1.098 -8.674 -3.087 1.00 94.44 110 GLY A CA 1
ATOM 855 C C . GLY A 1 110 ? -0.638 -7.298 -2.593 1.00 94.44 110 GLY A C 1
ATOM 856 O O . GLY A 1 110 ? -0.325 -6.424 -3.405 1.00 94.44 110 GLY A O 1
ATOM 857 N N . PHE A 1 111 ? -0.538 -7.092 -1.278 1.00 96.00 111 PHE A N 1
ATOM 858 C CA . PHE A 1 111 ? -0.044 -5.847 -0.675 1.00 96.00 111 PHE A CA 1
ATOM 859 C C . PHE A 1 111 ? 1.480 -5.697 -0.771 1.00 96.00 111 PHE A C 1
ATOM 861 O O . PHE A 1 111 ? 1.990 -4.586 -0.651 1.00 96.00 111 PHE A O 1
ATOM 868 N N . LEU A 1 112 ? 2.200 -6.792 -1.030 1.00 95.00 112 LEU A N 1
ATOM 869 C CA . LEU A 1 112 ? 3.630 -6.800 -1.332 1.00 95.00 112 LEU A CA 1
ATOM 870 C C . LEU A 1 112 ? 3.874 -7.524 -2.661 1.00 95.00 112 LEU A C 1
ATOM 872 O O . LEU A 1 112 ? 3.516 -8.690 -2.820 1.00 95.00 112 LEU A O 1
ATOM 876 N N . VAL A 1 113 ? 4.501 -6.835 -3.610 1.00 93.44 113 VAL A N 1
ATOM 877 C CA . VAL A 1 113 ? 4.783 -7.351 -4.956 1.00 93.44 113 VAL A CA 1
ATOM 878 C C . VAL A 1 113 ? 6.098 -8.144 -4.935 1.00 93.44 113 VAL A C 1
ATOM 880 O O . VAL A 1 113 ? 7.097 -7.653 -4.386 1.00 93.44 113 VAL A O 1
ATOM 883 N N . PRO A 1 114 ? 6.141 -9.363 -5.506 1.00 89.75 114 PRO A N 1
ATOM 884 C CA . PRO A 1 114 ? 7.379 -10.116 -5.675 1.00 89.75 114 PRO A CA 1
ATOM 885 C C . PRO A 1 114 ? 8.421 -9.359 -6.508 1.00 89.75 114 PRO A C 1
ATOM 887 O O . PRO A 1 114 ? 8.111 -8.500 -7.331 1.00 89.75 114 PRO A O 1
ATOM 890 N N . MET A 1 115 ? 9.697 -9.682 -6.302 1.00 88.06 115 MET A N 1
ATOM 891 C CA . MET A 1 115 ? 10.774 -9.041 -7.055 1.00 88.06 115 MET A CA 1
ATOM 892 C C . MET A 1 115 ? 10.653 -9.356 -8.552 1.00 88.06 115 MET A C 1
ATOM 894 O O . MET A 1 115 ? 10.435 -10.502 -8.925 1.00 88.06 115 MET A O 1
ATOM 898 N N . GLY A 1 116 ? 10.831 -8.338 -9.397 1.00 86.19 116 GLY A N 1
ATOM 899 C CA . GLY A 1 116 ? 10.796 -8.488 -10.857 1.00 86.19 116 GLY A CA 1
ATOM 900 C C . GLY A 1 116 ? 9.396 -8.475 -11.474 1.00 86.19 116 GLY A C 1
ATOM 901 O O . GLY A 1 116 ? 9.299 -8.458 -12.693 1.00 86.19 116 GLY A O 1
ATOM 902 N N . ILE A 1 117 ? 8.340 -8.427 -10.659 1.00 89.56 117 ILE A N 1
ATOM 903 C CA . ILE A 1 117 ? 6.957 -8.310 -11.127 1.00 89.56 117 ILE A CA 1
ATOM 904 C C . ILE A 1 117 ? 6.556 -6.833 -11.200 1.00 89.56 117 ILE A C 1
ATOM 906 O O . ILE A 1 117 ? 6.943 -6.033 -10.337 1.00 89.56 117 ILE A O 1
ATOM 910 N N . ASP A 1 118 ? 5.800 -6.467 -12.236 1.00 91.06 118 ASP A N 1
ATOM 911 C CA . ASP A 1 118 ? 5.188 -5.144 -12.334 1.00 91.06 118 ASP A CA 1
ATOM 912 C C . ASP A 1 118 ? 4.036 -5.034 -11.315 1.00 91.06 118 ASP A C 1
ATOM 914 O O . ASP A 1 118 ? 3.148 -5.890 -11.293 1.00 91.06 118 ASP A O 1
ATOM 918 N N . PRO A 1 119 ? 4.010 -4.007 -10.446 1.00 93.44 119 PRO A N 1
ATOM 919 C CA . PRO A 1 119 ? 2.875 -3.760 -9.560 1.00 93.44 119 PRO A CA 1
ATOM 920 C C . PRO A 1 119 ? 1.520 -3.663 -10.270 1.00 93.44 119 PRO A C 1
ATOM 922 O O . PRO A 1 119 ? 0.509 -4.002 -9.650 1.00 93.44 119 PRO A O 1
ATOM 925 N N . ALA A 1 120 ? 1.499 -3.218 -11.530 1.00 93.81 120 ALA A N 1
ATOM 926 C CA . ALA A 1 120 ? 0.302 -3.137 -12.363 1.00 93.81 120 ALA A CA 1
ATOM 927 C C . ALA A 1 120 ? -0.242 -4.508 -12.779 1.00 93.81 120 ALA A C 1
ATOM 929 O O . ALA A 1 120 ? -1.423 -4.591 -13.094 1.00 93.81 120 ALA A O 1
ATOM 930 N N . ASP A 1 121 ? 0.566 -5.572 -12.696 1.00 93.12 121 ASP A N 1
ATOM 931 C CA . ASP A 1 121 ? 0.204 -6.954 -13.051 1.00 93.12 121 ASP A CA 1
ATOM 932 C C . ASP A 1 121 ? 0.006 -7.856 -11.819 1.00 93.12 121 ASP A C 1
ATOM 934 O O . ASP A 1 121 ? -0.345 -9.029 -11.930 1.00 93.12 121 ASP A O 1
ATOM 938 N N . TRP A 1 122 ? 0.200 -7.320 -10.610 1.00 93.75 122 TRP A N 1
ATOM 939 C CA . TRP A 1 122 ? -0.005 -8.049 -9.359 1.00 93.75 122 T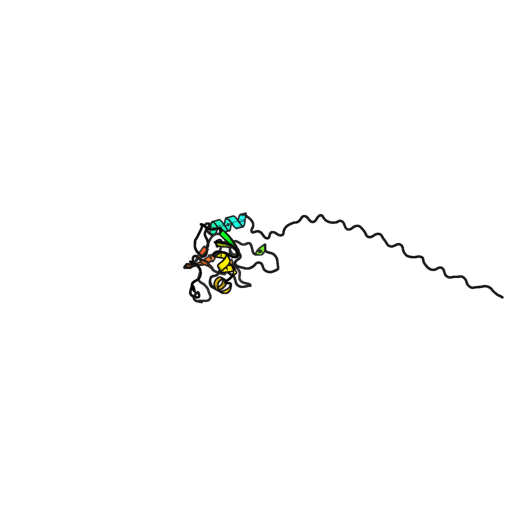RP A CA 1
ATOM 940 C C . TRP A 1 122 ? -1.309 -7.585 -8.688 1.00 93.75 122 TRP A C 1
ATOM 942 O O . TRP A 1 122 ? -1.359 -6.439 -8.237 1.00 93.75 122 TRP A O 1
ATOM 952 N N . PRO A 1 123 ? -2.371 -8.405 -8.609 1.00 95.19 123 PRO A N 1
ATOM 953 C CA . PRO A 1 123 ? -3.641 -7.984 -8.018 1.00 95.19 123 PRO A CA 1
ATOM 954 C C . PRO A 1 123 ? -3.547 -7.858 -6.491 1.00 95.19 123 PRO A C 1
ATOM 956 O O . PRO A 1 123 ? -2.653 -8.423 -5.861 1.00 95.19 123 PRO A O 1
ATOM 959 N N . VAL A 1 124 ? -4.477 -7.117 -5.886 1.00 95.50 124 VAL A N 1
ATOM 960 C CA . VAL A 1 124 ? -4.600 -6.908 -4.433 1.00 95.50 124 VAL A CA 1
ATOM 961 C C . VAL A 1 124 ? -5.920 -7.489 -3.943 1.00 95.50 124 VAL A C 1
ATOM 963 O O . VAL A 1 124 ? -6.956 -7.268 -4.564 1.00 95.50 124 VAL A O 1
ATOM 966 N N . PHE A 1 125 ? -5.897 -8.199 -2.814 1.00 95.19 125 PHE A N 1
ATOM 967 C CA . PHE A 1 125 ? -7.106 -8.667 -2.141 1.00 95.19 125 PHE A CA 1
ATOM 968 C C . PHE A 1 125 ? -7.682 -7.547 -1.269 1.00 95.19 125 PHE A C 1
ATOM 970 O O . PHE A 1 125 ? -7.397 -7.445 -0.070 1.00 95.19 125 PHE A O 1
ATOM 977 N N . ARG A 1 126 ? -8.416 -6.636 -1.910 1.00 94.75 126 ARG A N 1
ATOM 978 C CA . ARG A 1 126 ? -8.963 -5.434 -1.280 1.00 94.75 126 ARG A CA 1
A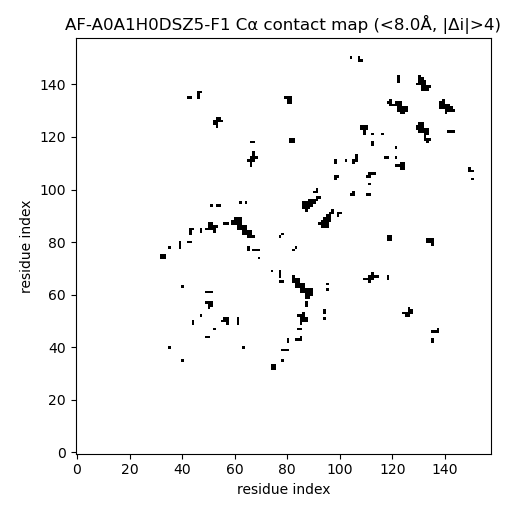TOM 979 C C . ARG A 1 126 ? -10.116 -5.774 -0.353 1.00 94.75 126 ARG A C 1
ATOM 981 O O . ARG A 1 126 ? -10.890 -6.697 -0.606 1.00 94.75 126 ARG A O 1
ATOM 988 N N . PHE A 1 127 ? -10.211 -4.999 0.726 1.00 95.50 127 PHE A N 1
ATOM 989 C CA . PHE A 1 127 ? -11.276 -5.084 1.733 1.00 95.50 127 PHE A CA 1
ATOM 990 C C . PHE A 1 127 ? -11.468 -6.476 2.357 1.00 95.50 127 PHE A C 1
ATOM 992 O O . PHE A 1 127 ? -12.514 -6.739 2.940 1.00 95.50 127 PHE A O 1
ATOM 999 N N . LEU A 1 128 ? -10.465 -7.358 2.233 1.00 90.19 128 LEU A N 1
ATOM 1000 C CA . LEU A 1 128 ? -10.552 -8.778 2.588 1.00 90.19 128 LEU A CA 1
ATOM 1001 C C . LEU A 1 128 ? -11.707 -9.525 1.896 1.00 90.19 128 LEU A C 1
ATOM 1003 O O . LEU A 1 128 ? -12.239 -10.485 2.444 1.00 90.19 128 LEU A O 1
ATOM 1007 N N . ASP A 1 129 ? -12.074 -9.093 0.693 1.00 90.69 129 ASP A N 1
ATOM 1008 C CA . ASP A 1 129 ? -13.283 -9.559 0.011 1.00 90.69 129 ASP A CA 1
ATOM 1009 C C . ASP A 1 129 ? -13.003 -9.999 -1.429 1.00 90.69 129 ASP A C 1
ATOM 1011 O O . ASP A 1 129 ? -13.391 -11.089 -1.848 1.00 90.69 129 ASP A O 1
ATOM 1015 N N . ARG A 1 130 ? -12.270 -9.184 -2.195 1.00 92.56 130 ARG A N 1
ATOM 1016 C CA . ARG A 1 130 ? -12.135 -9.395 -3.640 1.00 92.56 130 ARG A CA 1
ATOM 1017 C C . ARG A 1 130 ? -10.755 -9.067 -4.174 1.00 92.56 130 ARG A C 1
ATOM 1019 O O . ARG A 1 130 ? -10.048 -8.198 -3.670 1.00 92.56 130 ARG A O 1
ATOM 1026 N N . TRP A 1 131 ? -10.394 -9.779 -5.233 1.00 94.56 131 TRP A N 1
ATOM 1027 C CA . TRP A 1 131 ? -9.172 -9.555 -5.986 1.00 94.56 131 TRP A CA 1
ATOM 1028 C C . TRP A 1 131 ? -9.392 -8.490 -7.044 1.00 94.56 131 TRP A C 1
ATOM 1030 O O . TRP A 1 131 ? -10.276 -8.619 -7.889 1.00 94.56 131 TRP A O 1
ATOM 1040 N N . GLU A 1 132 ? -8.563 -7.454 -7.011 1.00 95.81 132 GLU A N 1
ATOM 1041 C CA . GLU A 1 132 ? -8.638 -6.368 -7.977 1.00 95.81 132 GLU A CA 1
ATOM 1042 C C . GLU A 1 132 ? -7.250 -5.927 -8.445 1.00 95.81 132 GLU A C 1
ATOM 1044 O O . GLU A 1 132 ? -6.287 -5.872 -7.674 1.00 95.81 132 GLU A O 1
ATOM 1049 N N . GLN A 1 133 ? -7.156 -5.604 -9.730 1.00 95.81 133 GLN A N 1
ATOM 1050 C CA . GLN A 1 133 ? -5.974 -5.059 -10.370 1.00 95.81 133 GLN A CA 1
ATOM 1051 C C . GLN A 1 133 ? -5.911 -3.546 -10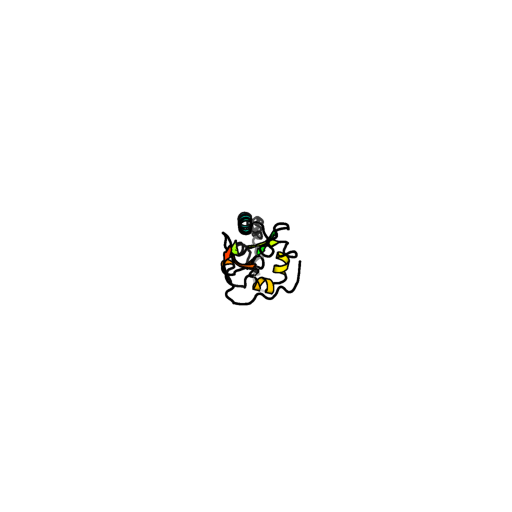.131 1.00 95.81 133 GLN A C 1
ATOM 1053 O O . GLN A 1 133 ? -6.893 -2.854 -10.422 1.00 95.81 133 GLN A O 1
ATOM 1058 N N . PRO A 1 134 ? -4.792 -3.006 -9.624 1.00 96.00 134 PRO A N 1
ATOM 1059 C CA . PRO A 1 134 ? -4.624 -1.570 -9.504 1.00 96.00 134 PRO A CA 1
ATOM 1060 C C . PRO A 1 134 ? -4.282 -0.938 -10.849 1.00 96.00 134 PRO A C 1
ATOM 1062 O O . PRO A 1 134 ? -3.442 -1.435 -11.594 1.00 96.00 134 PRO A O 1
ATOM 1065 N N . SER A 1 135 ? -4.867 0.227 -11.090 1.00 95.06 135 SER A N 1
ATOM 1066 C CA . SER A 1 135 ? -4.499 1.142 -12.170 1.00 95.06 135 SER A CA 1
ATOM 1067 C C . SER A 1 135 ? -4.379 2.569 -11.623 1.00 95.06 135 SER A C 1
ATOM 1069 O O . SER A 1 135 ? -4.608 2.813 -10.430 1.00 95.06 135 SER A O 1
ATOM 1071 N N . ALA A 1 136 ? -4.021 3.524 -12.479 1.00 91.88 136 ALA A N 1
ATOM 1072 C CA . ALA A 1 136 ? -4.101 4.943 -12.147 1.00 91.88 136 ALA A CA 1
ATOM 1073 C C . ALA A 1 136 ? -5.547 5.428 -11.932 1.00 91.88 136 ALA A C 1
ATOM 1075 O O . ALA A 1 136 ? -5.781 6.247 -11.044 1.00 91.88 136 ALA A O 1
ATOM 1076 N N . ASP A 1 137 ? -6.501 4.889 -12.693 1.00 92.06 137 ASP A N 1
ATOM 1077 C CA . ASP A 1 137 ? -7.880 5.393 -12.749 1.00 92.06 137 ASP A CA 1
ATOM 1078 C C . ASP A 1 137 ? -8.843 4.653 -11.815 1.00 92.06 137 ASP A C 1
ATOM 1080 O O . ASP A 1 137 ? -9.973 5.087 -11.600 1.00 92.06 137 ASP A O 1
ATOM 1084 N N . GLY A 1 138 ? -8.416 3.529 -11.245 1.00 94.88 138 GLY A N 1
ATOM 1085 C CA . GLY A 1 138 ? -9.281 2.722 -10.401 1.00 94.88 138 GLY A CA 1
ATOM 1086 C C . GLY A 1 138 ? -8.779 1.307 -10.193 1.00 94.88 138 GLY A C 1
ATOM 1087 O O . GLY A 1 138 ? -7.593 0.997 -10.340 1.00 94.88 138 GLY A O 1
ATOM 1088 N N . TRP A 1 139 ? -9.733 0.452 -9.863 1.00 96.62 139 TRP A N 1
ATOM 1089 C CA . TRP A 1 139 ? -9.522 -0.946 -9.546 1.00 96.62 139 TRP A CA 1
ATOM 1090 C C . TRP A 1 139 ? -10.415 -1.797 -10.442 1.00 96.62 139 TRP A C 1
ATOM 1092 O O . TRP A 1 139 ? -11.616 -1.547 -10.531 1.00 96.62 139 TRP A O 1
ATOM 1102 N N . ALA A 1 140 ? -9.827 -2.775 -11.125 1.00 95.69 140 ALA A N 1
ATOM 1103 C CA . ALA A 1 140 ? -10.555 -3.676 -12.014 1.00 95.69 140 ALA A CA 1
ATOM 1104 C C . ALA A 1 140 ? -10.662 -5.071 -11.384 1.00 95.69 140 ALA A C 1
ATOM 1106 O O . ALA A 1 140 ? -9.691 -5.506 -10.768 1.00 95.69 140 ALA A O 1
ATOM 1107 N N . PRO A 1 141 ? -11.774 -5.808 -11.547 1.00 95.19 141 PRO A N 1
ATOM 1108 C CA . PRO A 1 141 ? -11.863 -7.191 -11.088 1.00 95.19 141 PRO A CA 1
ATOM 1109 C C . PRO A 1 141 ? -10.719 -8.050 -11.637 1.00 95.19 141 PRO A C 1
ATOM 1111 O O . PRO A 1 141 ? -10.385 -7.970 -12.819 1.00 95.19 141 PRO A O 1
ATOM 1114 N N . ALA A 1 142 ? -10.132 -8.883 -10.783 1.00 91.75 142 ALA A N 1
ATOM 1115 C CA . ALA A 1 142 ? -9.043 -9.781 -11.140 1.00 91.75 142 ALA A CA 1
ATOM 1116 C C . ALA A 1 142 ? -9.207 -11.144 -10.458 1.00 91.75 142 ALA A C 1
ATOM 1118 O O . ALA A 1 142 ? -10.022 -11.325 -9.557 1.00 91.75 142 ALA A O 1
ATOM 1119 N N . ALA A 1 143 ? -8.391 -12.108 -10.873 1.00 82.88 143 ALA A N 1
ATOM 1120 C CA . ALA A 1 143 ? -8.197 -13.365 -10.166 1.00 82.88 143 ALA A CA 1
ATOM 1121 C C . ALA A 1 143 ? -6.710 -13.514 -9.841 1.00 82.88 143 ALA A C 1
ATOM 1123 O O . ALA A 1 143 ? -5.853 -13.085 -10.616 1.00 82.88 143 ALA A O 1
ATOM 1124 N N . ARG A 1 144 ? -6.381 -14.139 -8.708 1.00 71.00 144 ARG A N 1
ATOM 1125 C CA . ARG A 1 144 ? -4.990 -14.500 -8.430 1.00 71.00 144 ARG A CA 1
ATOM 1126 C C . ARG A 1 144 ? -4.610 -15.678 -9.334 1.00 71.00 144 ARG A C 1
ATOM 1128 O O . ARG A 1 144 ? -5.257 -16.722 -9.297 1.00 71.00 144 ARG A O 1
ATOM 1135 N N . ALA A 1 145 ? -3.578 -15.501 -10.155 1.00 56.19 145 ALA A N 1
ATOM 1136 C CA . ALA A 1 145 ? -3.188 -16.472 -11.181 1.00 56.19 145 ALA A CA 1
ATOM 1137 C C . ALA A 1 145 ? -2.656 -17.808 -10.623 1.00 56.19 145 ALA A C 1
ATOM 1139 O O . ALA A 1 145 ? -2.563 -18.783 -11.361 1.00 56.19 145 ALA A O 1
ATOM 1140 N N . ASP A 1 146 ? -2.296 -17.867 -9.339 1.00 64.38 146 ASP A N 1
ATOM 1141 C CA . ASP A 1 146 ? -1.622 -19.021 -8.734 1.00 64.38 146 ASP A CA 1
ATOM 1142 C C . ASP A 1 146 ? -2.556 -20.005 -8.010 1.00 64.38 146 ASP A C 1
ATOM 1144 O O . ASP A 1 146 ? -2.078 -21.006 -7.479 1.00 64.38 146 ASP A O 1
ATOM 1148 N N . GLY A 1 147 ? -3.874 -19.757 -7.983 1.00 53.97 147 GLY A N 1
ATOM 1149 C CA . GLY A 1 147 ? -4.861 -20.670 -7.388 1.00 53.97 147 GLY A CA 1
ATOM 1150 C C . GLY A 1 147 ? -4.649 -20.964 -5.895 1.00 53.97 147 GLY A C 1
ATOM 1151 O O . GLY A 1 147 ? -5.298 -21.854 -5.345 1.00 53.97 147 GLY A O 1
ATOM 1152 N N . GLN A 1 148 ? -3.744 -20.242 -5.228 1.00 55.22 148 GLN A N 1
ATOM 1153 C CA . GLN A 1 148 ? -3.431 -20.457 -3.826 1.00 55.22 148 GLN A CA 1
ATOM 1154 C C . GLN A 1 148 ? -4.555 -19.865 -2.974 1.00 55.22 148 GLN A C 1
ATOM 1156 O O . GLN A 1 148 ? -4.797 -18.655 -3.001 1.00 55.22 148 GLN A O 1
ATOM 1161 N N . LEU A 1 149 ? -5.227 -20.721 -2.198 1.00 55.50 149 LEU A N 1
ATOM 1162 C CA . LEU A 1 149 ? -6.147 -20.283 -1.151 1.00 55.50 149 LEU A CA 1
ATOM 1163 C C . LEU A 1 149 ? -5.412 -19.297 -0.238 1.00 55.50 149 LEU A C 1
ATOM 1165 O O . LEU A 1 149 ? -4.269 -19.534 0.169 1.00 55.50 149 LEU A O 1
ATOM 1169 N N . LEU A 1 150 ? -6.056 -18.166 0.045 1.00 64.31 150 LEU A N 1
ATOM 1170 C CA . LEU A 1 150 ? -5.557 -17.234 1.044 1.00 64.31 150 LEU A CA 1
ATOM 1171 C C . LEU A 1 150 ? -5.420 -18.001 2.363 1.00 64.31 150 LEU A C 1
ATOM 1173 O O . LEU A 1 150 ? -6.385 -18.654 2.756 1.00 64.31 150 LEU A O 1
ATOM 1177 N N . PRO A 1 151 ? -4.258 -17.962 3.040 1.00 55.88 151 PRO A N 1
ATOM 1178 C CA . PRO A 1 151 ? -4.154 -18.579 4.352 1.00 55.88 151 PRO A CA 1
ATOM 1179 C C . PRO A 1 151 ? -5.189 -17.924 5.264 1.00 55.88 151 PRO A C 1
ATOM 1181 O O . PRO A 1 151 ? -5.337 -16.692 5.209 1.00 55.88 151 PRO A O 1
ATOM 1184 N N . ASP A 1 152 ? -5.891 -18.746 6.047 1.00 57.00 152 ASP A N 1
ATOM 1185 C CA . ASP A 1 152 ? -6.922 -18.301 6.981 1.00 57.00 152 ASP A CA 1
ATOM 1186 C C . ASP A 1 152 ? -6.416 -17.114 7.803 1.00 57.00 152 ASP A C 1
ATOM 1188 O O . ASP A 1 152 ? -5.225 -17.003 8.121 1.00 57.00 152 ASP A O 1
ATOM 1192 N N . ASP A 1 153 ? -7.319 -16.187 8.120 1.00 58.28 153 ASP A N 1
ATOM 1193 C CA . ASP A 1 153 ? -7.018 -15.080 9.018 1.00 58.28 153 ASP A CA 1
ATOM 1194 C C . ASP A 1 153 ? -6.791 -15.634 10.431 1.00 58.28 153 ASP A C 1
ATOM 1196 O O . ASP A 1 153 ? -7.674 -15.591 11.291 1.00 58.28 153 ASP A O 1
ATOM 1200 N N . GLU A 1 154 ? -5.599 -16.172 10.693 1.00 49.16 154 GLU A N 1
ATOM 1201 C CA . GLU A 1 154 ? -5.175 -16.462 12.052 1.00 49.16 154 GLU A CA 1
ATOM 1202 C C . GLU A 1 154 ? -5.180 -15.136 12.823 1.00 49.16 154 GLU A C 1
ATOM 1204 O O . GLU A 1 154 ? -4.442 -14.187 12.545 1.00 49.16 154 GLU A O 1
ATOM 1209 N N . LYS A 1 155 ? -6.168 -15.069 13.716 1.00 43.09 155 LYS A N 1
ATOM 1210 C CA . LYS A 1 155 ? -6.612 -13.959 14.556 1.00 43.09 155 LYS A CA 1
ATOM 1211 C C . LYS A 1 155 ? -5.475 -13.013 14.960 1.00 43.09 155 LYS A C 1
ATOM 1213 O O . LYS A 1 155 ? -4.608 -13.370 15.750 1.00 43.09 155 LYS A O 1
ATOM 1218 N N . GLY A 1 156 ? -5.575 -11.756 14.538 1.00 40.03 156 GLY A N 1
ATOM 1219 C CA . GLY A 1 156 ? -4.765 -10.673 15.085 1.00 40.03 156 GLY A CA 1
ATOM 1220 C C . GLY A 1 156 ? -5.281 -9.306 14.648 1.00 40.03 156 GLY A C 1
ATOM 1221 O O . GLY A 1 156 ? -5.143 -8.955 13.480 1.00 40.03 156 GLY A O 1
ATOM 1222 N N . ALA A 1 157 ? -5.831 -8.559 15.611 1.00 38.62 157 ALA A N 1
ATOM 1223 C CA . ALA A 1 157 ? -6.375 -7.195 15.533 1.00 38.62 157 ALA A CA 1
ATOM 1224 C C . ALA A 1 157 ? -7.806 -7.056 14.964 1.00 38.62 157 ALA A C 1
ATOM 1226 O O . ALA A 1 157 ? -8.014 -6.704 13.803 1.00 38.62 157 ALA A O 1
ATOM 1227 N N . ARG A 1 158 ? -8.789 -7.306 15.842 1.00 35.75 158 ARG A N 1
ATOM 1228 C CA . ARG A 1 158 ? -9.992 -6.465 15.945 1.00 35.75 158 ARG A CA 1
ATOM 1229 C C . ARG A 1 158 ? -9.675 -5.288 16.857 1.00 35.75 158 ARG A C 1
ATOM 1231 O O . ARG A 1 158 ? -8.868 -5.511 17.788 1.00 35.75 158 ARG A O 1
#